Protein AF-A0A838TD31-F1 (afdb_monomer_lite)

pLDDT: mean 77.37, std 19.76, range [36.25, 97.75]

Foldseek 3Di:
DVVVVVVVVVVVVVCCCQQPWKWKDWPQFIKHQDDKDKDKFAPVDHDPPDQQDDPPPDPPPPDDPRDPPDQACDFDWDDDPFAIWRWHDDDRITMIMQRAKIWTDDPDDDDTRIFGGRNSVRCVRCVSDDDPPDPDDIDIDIDTPVVD

Sequence (148 aa):
MGVVMMTMWCGFVIAEELIYRYHISTPEAIYRIREIEFYYNSHDYQDPTVYGIIQAKHKNGLGIHRHKKRQSSQFTWFIHYSGIDIVFGEGETPAGILIRAVERIGKNSFADEYIDGPLVVLLELMNQSTSVFDSAPFQLRLVDAKRT

Structure (mmCIF, N/CA/C/O backbone):
data_AF-A0A838TD31-F1
#
_entry.id   AF-A0A838TD31-F1
#
loop_
_atom_site.group_PDB
_atom_site.id
_atom_site.type_symbol
_atom_site.label_atom_id
_atom_site.label_alt_id
_atom_site.label_comp_id
_atom_site.label_asym_id
_atom_site.label_entity_id
_atom_site.label_seq_id
_atom_site.pdbx_PDB_ins_code
_atom_site.Cartn_x
_atom_site.Cartn_y
_atom_site.Cartn_z
_atom_site.occupancy
_atom_site.B_iso_or_equiv
_atom_site.auth_seq_id
_atom_site.auth_comp_id
_atom_site.auth_asym_id
_atom_site.auth_atom_id
_atom_site.pdbx_PDB_model_num
ATOM 1 N N . MET A 1 1 ? 6.494 -8.243 -29.859 1.00 42.81 1 MET A N 1
ATOM 2 C CA . MET A 1 1 ? 5.153 -8.726 -29.450 1.00 42.81 1 MET A CA 1
ATOM 3 C C . MET A 1 1 ? 5.177 -9.717 -28.281 1.00 42.81 1 MET A C 1
ATOM 5 O O . MET A 1 1 ? 4.229 -9.693 -27.515 1.00 42.81 1 MET A O 1
ATOM 9 N N . GLY A 1 2 ? 6.229 -10.528 -28.073 1.00 36.50 2 GLY A N 1
ATOM 10 C CA . GLY A 1 2 ? 6.272 -11.503 -26.962 1.00 36.50 2 GLY A CA 1
ATOM 11 C C . GLY A 1 2 ? 6.423 -10.925 -25.543 1.00 36.50 2 GLY A C 1
ATOM 12 O O . GLY A 1 2 ? 5.775 -11.414 -24.627 1.00 36.50 2 GLY A O 1
ATOM 13 N N . VAL A 1 3 ? 7.214 -9.859 -25.352 1.00 40.28 3 VAL A N 1
ATOM 14 C CA . VAL A 1 3 ? 7.486 -9.292 -24.010 1.00 40.28 3 VAL A CA 1
ATOM 15 C C . VAL A 1 3 ? 6.253 -8.609 -23.406 1.00 40.28 3 VAL A C 1
ATOM 17 O O . VAL A 1 3 ? 5.916 -8.886 -22.264 1.00 40.28 3 VAL A O 1
ATOM 20 N N . VAL A 1 4 ? 5.524 -7.808 -24.196 1.00 44.53 4 VAL A N 1
ATOM 21 C CA . VAL A 1 4 ? 4.296 -7.102 -23.763 1.00 44.53 4 VAL A CA 1
ATOM 22 C C . VAL A 1 4 ? 3.188 -8.076 -23.347 1.00 44.53 4 VAL A C 1
ATOM 24 O O . VAL A 1 4 ? 2.453 -7.827 -22.398 1.00 44.53 4 VAL A O 1
ATOM 27 N N . MET A 1 5 ? 3.079 -9.213 -24.039 1.00 36.78 5 MET A N 1
ATOM 28 C CA . MET A 1 5 ? 2.059 -10.221 -23.747 1.00 36.78 5 MET A CA 1
ATOM 29 C C . MET A 1 5 ? 2.374 -10.993 -22.454 1.00 36.78 5 MET A C 1
ATOM 31 O O . MET A 1 5 ? 1.459 -11.340 -21.710 1.00 36.78 5 MET A O 1
ATOM 35 N N . MET A 1 6 ? 3.662 -11.212 -22.159 1.00 43.28 6 MET A N 1
ATOM 36 C CA . MET A 1 6 ? 4.123 -11.881 -20.938 1.00 43.28 6 MET A CA 1
ATOM 37 C C . MET A 1 6 ? 4.052 -10.958 -19.710 1.00 43.28 6 MET A C 1
ATOM 39 O O . MET A 1 6 ? 3.629 -11.404 -18.646 1.00 43.28 6 MET A O 1
ATOM 43 N N . THR A 1 7 ? 4.368 -9.663 -19.850 1.00 56.97 7 THR A N 1
ATOM 44 C CA . THR A 1 7 ? 4.173 -8.673 -18.773 1.00 56.97 7 THR A CA 1
ATOM 45 C C . THR A 1 7 ? 2.696 -8.415 -18.474 1.00 56.97 7 THR A C 1
ATOM 47 O O . THR A 1 7 ? 2.343 -8.323 -17.301 1.00 56.97 7 THR A O 1
ATOM 50 N N . MET A 1 8 ? 1.815 -8.389 -19.485 1.00 58.03 8 MET A N 1
ATOM 51 C CA . MET A 1 8 ? 0.358 -8.331 -19.269 1.00 58.03 8 MET A CA 1
ATOM 52 C C . MET A 1 8 ? -0.163 -9.533 -18.473 1.00 58.03 8 MET A C 1
ATOM 54 O O . MET A 1 8 ? -0.976 -9.361 -17.568 1.00 58.03 8 MET A O 1
ATOM 58 N N . TRP A 1 9 ? 0.312 -10.742 -18.786 1.00 61.22 9 TRP A N 1
ATOM 59 C CA . TRP A 1 9 ? -0.094 -11.956 -18.074 1.00 61.22 9 TRP A CA 1
ATOM 60 C C . TRP A 1 9 ? 0.381 -11.963 -16.618 1.00 61.22 9 TRP A C 1
ATOM 62 O O . TRP A 1 9 ? -0.409 -12.244 -15.720 1.00 61.22 9 TRP A O 1
ATOM 72 N N . CYS A 1 10 ? 1.640 -11.599 -16.361 1.00 73.00 10 CYS A N 1
ATOM 73 C CA . CYS A 1 10 ? 2.153 -11.505 -14.993 1.00 73.00 10 CYS A CA 1
ATOM 74 C C . CYS A 1 10 ? 1.448 -10.408 -14.182 1.00 73.00 10 CYS A C 1
ATOM 76 O O . CYS A 1 10 ? 1.111 -10.639 -13.024 1.00 73.00 10 CYS A O 1
ATOM 78 N N . GLY A 1 11 ? 1.183 -9.241 -14.783 1.00 78.38 11 GLY A N 1
ATOM 79 C CA . GLY A 1 11 ? 0.445 -8.158 -14.128 1.00 78.38 11 GLY A CA 1
ATOM 80 C C . GLY A 1 11 ? -0.972 -8.577 -13.735 1.00 78.38 11 GLY A C 1
ATOM 81 O O . GLY A 1 11 ? -1.394 -8.326 -12.610 1.00 78.38 11 GLY A O 1
ATOM 82 N N . PHE A 1 12 ? -1.672 -9.296 -14.618 1.00 84.25 12 PHE A N 1
ATOM 83 C CA . PHE A 1 12 ? -2.997 -9.842 -14.322 1.00 84.25 12 PHE A CA 1
ATOM 84 C C . PHE A 1 12 ? -2.972 -10.830 -13.149 1.00 84.25 12 PHE A C 1
ATOM 86 O O . PHE A 1 12 ? -3.782 -10.705 -12.236 1.00 84.25 12 PHE A O 1
ATOM 93 N N . VAL A 1 13 ? -2.014 -11.765 -13.130 1.00 89.12 13 VAL A N 1
ATOM 94 C CA . VAL A 1 13 ? -1.877 -12.744 -12.035 1.00 89.12 13 VAL A CA 1
ATOM 95 C C . VAL A 1 1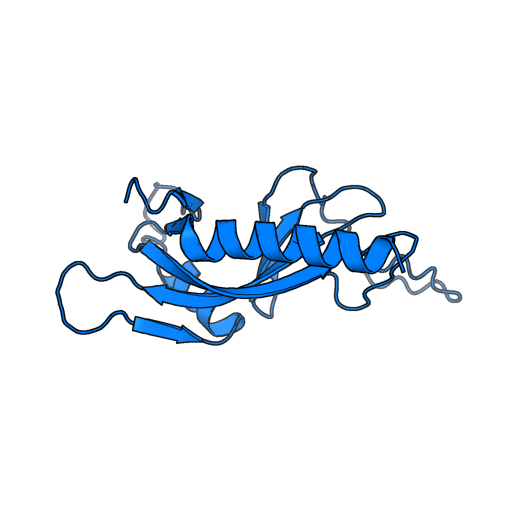3 ? -1.581 -12.052 -10.703 1.00 89.12 13 VAL A C 1
ATOM 97 O O . VAL A 1 13 ? -2.195 -12.379 -9.692 1.00 89.12 13 VAL A O 1
ATOM 100 N N . ILE A 1 14 ? -0.676 -11.068 -10.687 1.00 89.56 14 ILE A N 1
ATOM 101 C CA . ILE A 1 14 ? -0.364 -10.314 -9.464 1.00 89.56 14 ILE A CA 1
ATOM 102 C C . ILE A 1 14 ? -1.587 -9.520 -8.991 1.00 89.56 14 ILE A C 1
ATOM 104 O O . ILE A 1 14 ? -1.870 -9.490 -7.794 1.00 89.56 14 ILE A O 1
ATOM 108 N N . ALA A 1 15 ? -2.323 -8.897 -9.914 1.00 91.12 15 ALA A N 1
ATOM 109 C CA . ALA A 1 15 ? -3.533 -8.155 -9.585 1.00 91.12 15 ALA A CA 1
ATOM 110 C C . ALA A 1 15 ? -4.610 -9.065 -8.990 1.00 91.12 15 ALA A C 1
ATOM 112 O O . ALA A 1 15 ? -5.193 -8.724 -7.966 1.00 91.12 15 ALA A O 1
ATOM 113 N N . GLU A 1 16 ? -4.841 -10.232 -9.596 1.00 91.06 16 GLU A N 1
ATOM 114 C CA . GLU A 1 16 ? -5.803 -11.217 -9.104 1.00 91.06 16 GLU A CA 1
ATOM 115 C C . GLU A 1 16 ? -5.429 -11.701 -7.696 1.00 91.06 16 GLU A C 1
ATOM 117 O O . GLU A 1 16 ? -6.273 -11.720 -6.798 1.00 91.06 16 GLU A O 1
ATOM 122 N N . GLU A 1 17 ? -4.154 -12.026 -7.470 1.00 92.31 17 GLU A N 1
ATOM 123 C CA . GLU A 1 17 ? -3.665 -12.433 -6.153 1.00 92.31 17 GLU A CA 1
ATOM 124 C C . GLU A 1 17 ? -3.862 -11.321 -5.110 1.00 92.31 17 GLU A C 1
ATOM 126 O O . GLU A 1 17 ? -4.464 -11.564 -4.064 1.00 92.31 17 GLU A O 1
ATOM 131 N N . LEU A 1 18 ? -3.427 -10.087 -5.383 1.00 93.88 18 LEU A N 1
ATOM 132 C CA . LEU A 1 18 ? -3.535 -8.988 -4.416 1.00 93.88 18 LEU A CA 1
ATOM 133 C C . LEU A 1 18 ? -4.984 -8.580 -4.128 1.00 93.88 18 LEU A C 1
ATOM 135 O O . LEU A 1 18 ? -5.335 -8.403 -2.966 1.00 93.88 18 LEU A O 1
ATOM 139 N N . ILE A 1 19 ? -5.820 -8.439 -5.159 1.00 93.62 19 ILE A N 1
ATOM 140 C CA . ILE A 1 19 ? -7.195 -7.936 -5.020 1.00 93.62 19 ILE A CA 1
ATOM 141 C C . ILE A 1 19 ? -8.107 -8.975 -4.360 1.00 93.62 19 ILE A C 1
ATOM 143 O O . ILE A 1 19 ? -8.970 -8.612 -3.559 1.00 93.62 19 ILE A O 1
ATOM 147 N N . TYR A 1 20 ? -7.941 -10.264 -4.678 1.00 91.88 20 TYR A N 1
ATOM 148 C CA . TYR A 1 20 ? -8.879 -11.295 -4.220 1.00 91.88 20 TYR A CA 1
ATOM 149 C C . TYR A 1 20 ? -8.378 -12.144 -3.058 1.00 91.88 20 TYR A C 1
ATOM 151 O O . TYR A 1 20 ? -9.200 -12.765 -2.380 1.00 91.88 20 TYR A O 1
ATOM 159 N N . ARG A 1 21 ? -7.063 -12.228 -2.828 1.00 93.62 21 ARG A N 1
ATOM 160 C CA . ARG A 1 21 ? -6.508 -13.134 -1.809 1.00 93.62 21 ARG A CA 1
ATOM 161 C C . ARG A 1 21 ? -5.824 -12.443 -0.654 1.00 93.62 21 ARG A C 1
ATOM 163 O O . ARG A 1 21 ? -5.613 -13.101 0.361 1.00 93.62 21 ARG A O 1
ATOM 170 N N . TYR A 1 22 ? -5.511 -11.159 -0.768 1.00 95.81 22 TYR A N 1
ATOM 171 C CA . TYR A 1 22 ? -4.859 -10.429 0.305 1.00 95.81 22 TYR A CA 1
ATOM 172 C C . TYR A 1 22 ? -5.702 -9.261 0.808 1.00 95.81 22 TYR A C 1
ATOM 174 O O . TYR A 1 22 ? -6.387 -8.565 0.063 1.00 95.81 22 TYR A O 1
ATOM 182 N N . HIS A 1 23 ? -5.609 -9.036 2.112 1.00 95.88 23 HIS A N 1
ATOM 183 C CA . HIS A 1 23 ? -6.058 -7.825 2.774 1.00 95.88 23 HIS A CA 1
ATOM 184 C C . HIS A 1 23 ? -4.852 -7.074 3.336 1.00 95.88 23 HIS A C 1
ATOM 186 O O . HIS A 1 23 ? -3.842 -7.680 3.698 1.00 95.88 23 HIS A O 1
ATOM 192 N N . ILE A 1 24 ? -4.965 -5.756 3.452 1.00 96.38 24 ILE A N 1
ATOM 193 C CA . ILE A 1 24 ? -4.030 -4.937 4.217 1.00 96.38 24 ILE A CA 1
ATOM 194 C C . ILE A 1 24 ? -4.520 -4.915 5.664 1.00 96.38 24 ILE A C 1
ATOM 196 O O . ILE A 1 24 ? -5.650 -4.526 5.938 1.00 96.38 24 ILE A O 1
ATOM 200 N N . SER A 1 25 ? -3.676 -5.336 6.598 1.00 94.88 25 SER A N 1
ATOM 201 C CA . SER A 1 25 ? -3.933 -5.271 8.034 1.00 94.88 25 SER A CA 1
ATOM 202 C C . SER A 1 25 ? -3.087 -4.173 8.663 1.00 94.88 25 SER A C 1
ATOM 204 O O . SER A 1 25 ? -1.866 -4.127 8.478 1.00 94.88 25 SER A O 1
ATOM 206 N N . THR A 1 26 ? -3.764 -3.324 9.427 1.00 93.19 26 THR A N 1
ATOM 207 C CA . THR A 1 26 ? -3.194 -2.390 10.400 1.00 93.19 26 THR A CA 1
ATOM 208 C C . THR A 1 26 ? -3.492 -2.914 11.816 1.00 93.19 26 THR A C 1
ATOM 210 O O . THR A 1 26 ? -4.167 -3.942 11.953 1.00 93.19 26 THR A O 1
ATOM 213 N N . PRO A 1 27 ? -3.003 -2.259 12.886 1.00 89.50 27 PRO A N 1
ATOM 214 C CA . PRO A 1 27 ? -3.374 -2.630 14.253 1.00 89.50 27 PRO A CA 1
ATOM 215 C C . PRO A 1 27 ? -4.886 -2.566 14.525 1.00 89.50 27 PRO A C 1
ATOM 217 O O . PRO A 1 27 ? -5.413 -3.436 15.213 1.00 89.50 27 PRO A O 1
ATOM 220 N N . GLU A 1 28 ? -5.582 -1.583 13.946 1.00 88.75 28 GLU A N 1
ATOM 221 C CA . GLU A 1 28 ? -6.988 -1.279 14.266 1.00 88.75 28 GLU A CA 1
ATOM 222 C C . GLU A 1 28 ? -7.995 -1.751 13.204 1.00 88.75 28 GLU A C 1
ATOM 224 O O . GLU A 1 28 ? -9.207 -1.756 13.442 1.00 88.75 28 GLU A O 1
ATOM 229 N N . ALA A 1 29 ? -7.535 -2.126 12.007 1.00 91.44 29 ALA A N 1
ATOM 230 C CA . ALA A 1 29 ? -8.425 -2.412 10.889 1.00 91.44 29 ALA A CA 1
ATOM 231 C C . ALA A 1 29 ? -7.845 -3.398 9.865 1.00 91.44 29 ALA A C 1
ATOM 233 O O . ALA A 1 29 ? -6.641 -3.653 9.780 1.00 91.44 29 ALA A O 1
ATOM 234 N N . ILE A 1 30 ? -8.753 -3.955 9.064 1.00 93.75 30 ILE A N 1
ATOM 235 C CA . ILE A 1 30 ? -8.451 -4.798 7.910 1.00 93.75 30 ILE A CA 1
ATOM 236 C C . ILE A 1 30 ? -9.116 -4.163 6.694 1.00 93.75 30 ILE A C 1
ATOM 238 O O . ILE A 1 30 ? -10.269 -3.734 6.763 1.00 93.75 30 ILE A O 1
ATOM 242 N N . TYR A 1 31 ? -8.387 -4.121 5.586 1.00 95.44 31 TYR A N 1
ATOM 243 C CA . TYR A 1 31 ? -8.814 -3.488 4.352 1.00 95.44 31 TYR A CA 1
ATOM 244 C C . TYR A 1 31 ? -8.680 -4.443 3.174 1.00 95.44 31 TYR A C 1
ATOM 246 O O . TYR A 1 31 ? -7.641 -5.078 2.985 1.00 95.44 31 TYR A O 1
ATOM 254 N N . ARG A 1 32 ? -9.707 -4.499 2.334 1.00 95.81 32 ARG A N 1
ATOM 255 C CA . ARG A 1 32 ? -9.652 -5.157 1.033 1.00 95.81 32 ARG A CA 1
ATOM 256 C C . ARG A 1 32 ? -9.051 -4.209 0.003 1.00 95.81 32 ARG A C 1
ATOM 258 O O . ARG A 1 32 ? -9.436 -3.045 -0.060 1.00 95.81 32 ARG A O 1
ATOM 265 N N . ILE A 1 33 ? -8.128 -4.700 -0.817 1.00 97.31 33 ILE A N 1
ATOM 266 C CA . ILE A 1 33 ? -7.568 -3.922 -1.928 1.00 97.31 33 ILE A CA 1
ATOM 267 C C . ILE A 1 33 ? -8.604 -3.876 -3.053 1.00 97.31 33 ILE A C 1
ATOM 269 O O . ILE A 1 33 ? -9.161 -4.909 -3.427 1.00 97.31 33 ILE A O 1
ATOM 273 N N . ARG A 1 34 ? -8.883 -2.683 -3.584 1.00 96.19 34 ARG A N 1
ATOM 274 C CA . ARG A 1 34 ? -9.901 -2.479 -4.627 1.00 96.19 34 ARG A CA 1
ATOM 275 C C . ARG A 1 34 ? -9.331 -1.958 -5.938 1.00 96.19 34 ARG A C 1
ATOM 277 O O . ARG A 1 34 ? -9.838 -2.332 -6.989 1.00 96.19 34 ARG A O 1
ATOM 284 N N . GLU A 1 35 ? -8.270 -1.163 -5.882 1.00 97.12 35 GLU A N 1
ATOM 285 C CA . GLU A 1 35 ? -7.603 -0.640 -7.073 1.00 97.12 35 GLU A CA 1
ATOM 286 C C . GLU A 1 35 ? -6.093 -0.545 -6.848 1.00 97.12 35 GLU A C 1
ATOM 288 O O . GLU A 1 35 ? -5.638 -0.125 -5.779 1.00 97.12 35 GLU A O 1
ATOM 293 N N . ILE A 1 36 ? -5.326 -0.926 -7.870 1.00 96.69 36 ILE A N 1
ATOM 294 C CA . ILE A 1 36 ? -3.866 -0.849 -7.897 1.00 96.69 36 ILE A CA 1
ATOM 295 C C . ILE A 1 36 ? -3.372 -0.323 -9.244 1.00 96.69 36 ILE A C 1
ATOM 297 O O . ILE A 1 36 ? -4.044 -0.477 -10.263 1.00 96.69 36 ILE A O 1
ATOM 301 N N . GLU A 1 37 ? -2.171 0.244 -9.258 1.00 93.75 37 GLU A N 1
ATOM 302 C CA . GLU A 1 37 ? -1.477 0.673 -10.474 1.00 93.75 37 GLU A CA 1
ATOM 303 C C . GLU A 1 37 ? -0.056 0.113 -10.492 1.00 93.75 37 GLU A C 1
ATOM 305 O O . GLU A 1 37 ? 0.653 0.153 -9.489 1.00 93.75 37 GLU A O 1
ATOM 310 N N . PHE A 1 38 ? 0.340 -0.459 -11.630 1.00 90.19 38 PHE A N 1
ATOM 311 C CA . PHE A 1 38 ? 1.641 -1.097 -11.800 1.00 90.19 38 PHE A CA 1
ATOM 312 C C . PHE A 1 38 ? 2.640 -0.137 -12.428 1.00 90.19 38 PHE A C 1
ATOM 314 O O . PHE A 1 38 ? 2.372 0.450 -13.474 1.00 90.19 38 PHE A O 1
ATOM 321 N N . TYR A 1 39 ? 3.831 -0.106 -11.849 1.00 85.44 39 TYR A N 1
ATOM 322 C CA . TYR A 1 39 ? 5.008 0.541 -12.403 1.00 85.44 39 TYR A CA 1
ATOM 323 C C . TYR A 1 39 ? 6.076 -0.516 -12.643 1.00 85.44 39 TYR A C 1
ATOM 325 O O . TYR A 1 39 ? 6.369 -1.325 -11.759 1.00 85.44 39 TYR A O 1
ATOM 333 N N . TYR A 1 40 ? 6.678 -0.522 -13.827 1.00 83.62 40 TYR A N 1
ATOM 334 C CA . TYR A 1 40 ? 7.706 -1.502 -14.165 1.00 83.62 40 TYR A CA 1
ATOM 335 C C . TYR A 1 40 ? 8.749 -0.896 -15.086 1.00 83.62 40 TYR A C 1
ATOM 337 O O . TYR A 1 40 ? 8.408 -0.353 -16.131 1.00 83.62 40 TYR A O 1
ATOM 345 N N . ASN A 1 41 ? 10.023 -1.042 -14.731 1.00 77.38 41 ASN A N 1
ATOM 346 C CA . ASN A 1 41 ? 11.128 -0.680 -15.605 1.00 77.38 41 ASN A CA 1
ATOM 347 C C . ASN A 1 41 ? 11.914 -1.934 -15.995 1.00 77.38 41 ASN A C 1
ATOM 349 O O . ASN A 1 41 ? 12.076 -2.860 -15.203 1.00 77.38 41 ASN A O 1
ATOM 353 N N . SER A 1 42 ? 12.451 -1.944 -17.207 1.00 76.75 42 SER A N 1
ATOM 354 C CA . SER A 1 42 ? 13.385 -2.961 -17.690 1.00 76.75 42 SER A CA 1
ATOM 355 C C . SER A 1 42 ? 14.293 -2.373 -18.761 1.00 76.75 42 SER A C 1
ATOM 357 O O . SER A 1 42 ? 14.033 -1.287 -19.276 1.00 76.75 42 SER A O 1
ATOM 359 N N . HIS A 1 43 ? 15.332 -3.104 -19.161 1.00 73.69 43 HIS A N 1
ATOM 360 C CA . HIS A 1 43 ? 16.170 -2.693 -20.291 1.00 73.69 43 HIS A CA 1
ATOM 361 C C . HIS A 1 43 ? 15.338 -2.392 -21.558 1.00 73.69 43 HIS A C 1
ATOM 363 O O . HIS A 1 43 ? 15.616 -1.429 -22.271 1.00 73.69 43 HIS A O 1
ATOM 369 N N . ASP A 1 44 ? 14.268 -3.157 -21.789 1.00 78.62 44 ASP A N 1
ATOM 370 C CA . ASP A 1 44 ? 13.448 -3.075 -23.003 1.00 78.62 44 ASP A CA 1
ATOM 371 C C . ASP A 1 44 ? 12.216 -2.165 -22.864 1.00 78.62 44 ASP A C 1
ATOM 373 O O . ASP A 1 44 ? 11.532 -1.887 -23.851 1.00 78.62 44 ASP A O 1
ATOM 377 N N . TYR A 1 45 ? 11.919 -1.689 -21.653 1.00 76.62 45 TYR A N 1
ATOM 378 C CA . TYR A 1 45 ? 10.785 -0.814 -21.371 1.00 76.62 45 TYR A CA 1
ATOM 379 C C . TYR A 1 45 ? 11.145 0.183 -20.277 1.00 76.62 45 TYR A C 1
ATOM 381 O O . TYR A 1 45 ? 11.358 -0.205 -19.129 1.00 76.62 45 TYR A O 1
ATOM 389 N N . GLN A 1 46 ? 11.212 1.460 -20.657 1.00 75.38 46 GLN A N 1
ATOM 390 C CA . GLN A 1 46 ? 11.542 2.545 -19.745 1.00 75.38 46 GLN A CA 1
ATOM 391 C C . GLN A 1 46 ? 10.276 3.273 -19.286 1.00 75.38 46 GLN A C 1
ATOM 393 O O . GLN A 1 46 ? 9.711 4.057 -20.048 1.00 75.38 46 GLN A O 1
ATOM 398 N N . ASP A 1 47 ? 9.845 3.030 -18.053 1.00 72.06 47 ASP A N 1
ATOM 399 C CA . ASP A 1 47 ? 8.716 3.713 -17.433 1.00 72.06 47 ASP A CA 1
ATOM 400 C C . ASP A 1 47 ? 9.204 4.938 -16.639 1.00 72.06 47 ASP A C 1
ATOM 402 O O . ASP A 1 47 ? 9.861 4.791 -15.602 1.00 72.06 47 ASP A O 1
ATOM 406 N N . PRO A 1 48 ? 8.891 6.167 -17.090 1.00 68.75 48 PRO A N 1
ATOM 407 C CA . PRO A 1 48 ? 9.345 7.385 -16.426 1.00 68.75 48 PRO A CA 1
ATOM 408 C C . PRO A 1 48 ? 8.702 7.606 -15.048 1.00 68.75 48 PRO A C 1
ATOM 410 O O . PRO A 1 48 ? 9.144 8.498 -14.317 1.00 68.75 48 PRO A O 1
ATOM 413 N N . THR A 1 49 ? 7.664 6.838 -14.703 1.00 68.88 49 THR A N 1
ATOM 414 C CA . THR A 1 49 ? 6.893 6.982 -13.463 1.00 68.88 49 THR A CA 1
ATOM 415 C C . THR A 1 49 ? 7.399 6.097 -12.321 1.00 68.88 49 THR A C 1
ATOM 417 O O . THR A 1 49 ? 7.091 6.375 -11.163 1.00 68.88 49 THR A O 1
ATOM 420 N N . VAL A 1 50 ? 8.261 5.107 -12.597 1.00 68.38 50 VAL A N 1
ATOM 421 C CA . VAL A 1 50 ? 8.827 4.221 -11.566 1.00 68.38 50 VAL A CA 1
ATOM 422 C C . VAL A 1 50 ? 9.683 5.010 -10.568 1.00 68.38 50 VAL A C 1
ATOM 424 O O . VAL A 1 50 ? 10.759 5.537 -10.886 1.00 68.38 50 VAL A O 1
ATOM 427 N N . TYR A 1 51 ? 9.249 5.025 -9.306 1.00 61.19 51 TYR A N 1
ATOM 428 C CA . TYR A 1 51 ? 10.049 5.520 -8.189 1.00 61.19 51 TYR A CA 1
ATOM 429 C C . TYR A 1 51 ? 11.293 4.643 -7.998 1.00 61.19 51 TYR A C 1
ATOM 431 O O . TYR A 1 51 ? 11.225 3.520 -7.507 1.00 61.19 51 TYR A O 1
ATOM 439 N N . GLY A 1 52 ? 12.463 5.169 -8.364 1.00 52.12 52 GLY A N 1
ATOM 440 C CA . GLY A 1 52 ? 13.749 4.525 -8.071 1.00 52.12 52 GLY A CA 1
ATOM 441 C C . GLY A 1 52 ? 14.675 4.330 -9.263 1.00 52.12 52 GLY A C 1
ATOM 442 O O . GLY A 1 52 ? 15.868 4.139 -9.040 1.00 52.12 52 GLY A O 1
ATOM 443 N N . ILE A 1 53 ? 14.205 4.486 -10.506 1.00 47.31 53 ILE A N 1
ATOM 444 C CA . ILE A 1 53 ? 15.104 4.549 -11.665 1.00 47.31 53 ILE A CA 1
ATOM 445 C C . ILE A 1 53 ? 14.826 5.792 -12.490 1.00 47.31 53 ILE A C 1
ATOM 447 O O . ILE A 1 53 ? 14.019 5.824 -13.403 1.00 47.31 53 ILE A O 1
ATOM 451 N N . ILE A 1 54 ? 15.618 6.818 -12.201 1.00 42.59 54 ILE A N 1
ATOM 452 C CA . ILE A 1 54 ? 16.213 7.597 -13.274 1.00 42.59 54 ILE A CA 1
ATOM 453 C C . ILE A 1 54 ? 17.724 7.541 -13.038 1.00 42.59 54 ILE A C 1
ATOM 455 O O . ILE A 1 54 ? 18.280 8.334 -12.282 1.00 42.59 54 ILE A O 1
ATOM 459 N N . GLN A 1 55 ? 18.404 6.608 -13.713 1.00 42.09 55 GLN A N 1
ATOM 460 C CA . GLN A 1 55 ? 19.785 6.838 -14.138 1.00 42.09 55 GLN A CA 1
ATOM 461 C C . GLN A 1 55 ? 19.755 7.835 -15.306 1.00 42.09 55 GLN A C 1
ATOM 463 O O . GLN A 1 55 ? 20.179 7.538 -16.420 1.00 42.09 55 GLN A O 1
ATOM 468 N N . ALA A 1 56 ? 19.250 9.049 -15.081 1.00 39.84 56 ALA A N 1
ATOM 469 C CA . ALA A 1 56 ? 19.617 10.137 -15.967 1.00 39.84 56 ALA A CA 1
ATOM 470 C C . ALA A 1 56 ? 21.076 10.412 -15.637 1.00 39.84 56 ALA A C 1
ATOM 472 O O . ALA A 1 56 ? 21.395 11.099 -14.666 1.00 39.84 56 ALA A O 1
ATOM 473 N N . LYS A 1 57 ? 21.977 9.869 -16.458 1.00 40.22 57 LYS A N 1
ATOM 474 C CA . LYS A 1 57 ? 23.236 10.554 -16.718 1.00 40.22 57 LYS A CA 1
ATOM 475 C C . LYS A 1 57 ? 22.861 11.981 -17.105 1.00 40.22 57 LYS A C 1
ATOM 477 O O . LYS A 1 57 ? 22.463 12.245 -18.237 1.00 40.22 57 LYS A O 1
ATOM 482 N N . HIS A 1 58 ? 22.945 12.901 -16.151 1.00 40.25 58 HIS A N 1
ATOM 483 C CA . HIS A 1 58 ? 22.954 14.313 -16.470 1.00 40.25 58 HIS A CA 1
ATOM 484 C C . HIS A 1 58 ? 24.141 14.529 -17.407 1.00 40.25 58 HIS A C 1
ATOM 486 O O . HIS A 1 58 ? 25.280 14.274 -17.024 1.00 40.25 58 HIS A O 1
ATOM 492 N N . LYS A 1 59 ? 23.896 15.059 -18.607 1.00 41.78 59 LYS A N 1
ATOM 493 C CA . LYS A 1 59 ? 24.961 15.623 -19.451 1.00 41.78 59 LYS A CA 1
ATOM 494 C C . LYS A 1 59 ? 25.668 16.821 -18.772 1.00 41.78 59 LYS A C 1
ATOM 496 O O . LYS A 1 59 ? 26.648 17.320 -19.307 1.00 41.78 59 LYS A O 1
ATOM 501 N N . ASN A 1 60 ? 25.186 17.276 -17.604 1.00 41.59 60 ASN A N 1
ATOM 502 C CA . ASN A 1 60 ? 25.514 18.583 -17.028 1.00 41.59 60 ASN A CA 1
ATOM 503 C C . ASN A 1 60 ? 25.837 18.549 -15.513 1.00 41.59 60 ASN A C 1
ATOM 505 O O . ASN A 1 60 ? 25.815 19.593 -14.872 1.00 41.59 60 ASN A O 1
ATOM 509 N N . GLY A 1 61 ? 26.081 17.384 -14.899 1.00 40.94 61 GLY A N 1
ATOM 510 C CA . GLY A 1 61 ? 26.616 17.303 -13.524 1.00 40.94 61 GLY A CA 1
ATOM 511 C C . GLY A 1 61 ? 25.711 17.747 -12.358 1.00 40.94 61 GLY A C 1
ATOM 512 O O . GLY A 1 61 ? 26.113 17.596 -11.209 1.00 40.94 61 GLY A O 1
ATOM 513 N N . LEU A 1 62 ? 24.490 18.236 -12.597 1.00 37.22 62 LEU A N 1
ATOM 514 C CA . LEU A 1 62 ? 23.557 18.617 -11.529 1.00 37.22 62 LEU A CA 1
ATOM 515 C C . LEU A 1 62 ? 22.669 17.425 -11.137 1.00 37.22 62 LEU A C 1
ATOM 517 O O . LEU A 1 62 ? 21.534 17.315 -11.584 1.00 37.22 62 LEU A O 1
ATOM 521 N N . GLY A 1 63 ? 23.213 16.479 -10.371 1.00 38.16 63 GLY A N 1
ATOM 522 C CA . GLY A 1 63 ? 22.494 15.265 -9.984 1.00 38.16 63 GLY A CA 1
ATOM 523 C C . GLY A 1 63 ? 21.204 15.572 -9.222 1.00 38.16 63 GLY A C 1
ATOM 524 O O . GLY A 1 63 ? 21.243 16.124 -8.125 1.00 38.16 63 GLY A O 1
ATOM 525 N N . ILE A 1 64 ? 20.052 15.168 -9.764 1.00 37.28 64 ILE A N 1
ATOM 526 C CA . ILE A 1 64 ? 18.852 15.026 -8.936 1.00 37.28 64 ILE A CA 1
ATOM 527 C C . ILE A 1 64 ? 19.164 13.898 -7.948 1.00 37.28 64 ILE A C 1
ATOM 529 O O . ILE A 1 64 ? 19.369 12.756 -8.359 1.00 37.28 64 ILE A O 1
ATOM 533 N N . HIS A 1 65 ? 19.218 14.215 -6.652 1.00 36.25 65 HIS A N 1
ATOM 534 C CA . HIS A 1 65 ? 19.251 13.241 -5.561 1.00 36.25 65 HIS A CA 1
ATOM 535 C C . HIS A 1 65 ? 17.961 12.404 -5.588 1.00 36.25 65 HIS A C 1
ATOM 537 O O . HIS A 1 65 ? 17.047 12.601 -4.794 1.00 36.25 65 HIS A O 1
ATOM 543 N N . ARG A 1 66 ? 17.844 11.471 -6.534 1.00 45.75 66 ARG A N 1
ATOM 544 C CA . ARG A 1 66 ? 16.796 10.457 -6.508 1.00 45.75 66 ARG A CA 1
ATOM 545 C C . ARG A 1 66 ? 17.296 9.341 -5.622 1.00 45.75 66 ARG A C 1
ATOM 547 O O . ARG A 1 66 ? 18.395 8.823 -5.816 1.00 45.75 66 ARG A O 1
ATOM 554 N N . HIS A 1 67 ? 16.519 9.065 -4.580 1.00 42.88 67 HIS A N 1
ATOM 555 C CA . HIS A 1 67 ? 16.861 8.118 -3.539 1.00 42.88 67 HIS A CA 1
ATOM 556 C C . HIS A 1 67 ? 17.320 6.804 -4.168 1.00 42.88 67 HIS A C 1
ATOM 558 O O . HIS A 1 67 ? 16.518 6.050 -4.707 1.00 42.88 67 HIS A O 1
ATOM 564 N N . LYS A 1 68 ? 18.616 6.512 -4.030 1.00 45.47 68 LYS A N 1
ATOM 565 C CA . LYS A 1 68 ? 19.225 5.189 -4.211 1.00 45.47 68 LYS A CA 1
ATOM 566 C C . LYS A 1 68 ? 18.726 4.255 -3.092 1.00 45.47 68 LYS A C 1
ATOM 568 O O . LYS A 1 68 ? 19.510 3.622 -2.390 1.00 45.47 68 LYS A O 1
ATOM 573 N N . LYS A 1 69 ? 17.423 4.288 -2.798 1.00 48.81 69 LYS A N 1
ATOM 574 C CA . LYS A 1 69 ? 16.794 3.483 -1.762 1.00 48.81 69 LYS A CA 1
ATOM 575 C C . LYS A 1 69 ? 16.688 2.089 -2.349 1.00 48.81 69 LYS A C 1
ATOM 577 O O . LYS A 1 69 ? 15.967 1.885 -3.315 1.00 48.81 69 LYS A O 1
ATOM 582 N N . ARG A 1 70 ? 17.503 1.202 -1.772 1.00 51.28 70 ARG A N 1
ATOM 583 C CA . ARG A 1 70 ? 17.506 -0.257 -1.894 1.00 51.28 70 ARG A CA 1
ATOM 584 C C . ARG A 1 70 ? 16.129 -0.781 -2.297 1.00 51.28 70 ARG A C 1
ATOM 586 O O . ARG A 1 70 ? 15.304 -1.045 -1.428 1.00 51.28 70 ARG A O 1
ATOM 593 N N . GLN A 1 71 ? 15.900 -0.934 -3.594 1.00 55.72 71 GLN A N 1
ATOM 594 C CA . GLN A 1 71 ? 14.926 -1.913 -4.021 1.00 55.72 71 GLN A CA 1
ATOM 595 C C . GLN A 1 71 ? 15.557 -3.270 -3.741 1.00 55.72 71 GLN A C 1
ATOM 597 O O . GLN A 1 71 ? 16.707 -3.534 -4.101 1.00 55.72 71 GLN A O 1
ATOM 602 N N . SER A 1 72 ? 14.855 -4.018 -2.909 1.00 57.19 72 SER A N 1
ATOM 603 C CA . SER A 1 72 ? 15.200 -5.364 -2.497 1.00 57.19 72 SER A CA 1
ATOM 604 C C . SER A 1 72 ? 14.458 -6.321 -3.425 1.00 57.19 72 SER A C 1
ATOM 606 O O . SER A 1 72 ? 13.338 -6.019 -3.839 1.00 57.19 72 SER A O 1
ATOM 608 N N . SER A 1 73 ? 14.999 -7.514 -3.677 1.00 61.66 73 SER A N 1
ATOM 609 C CA . SER A 1 73 ? 14.203 -8.633 -4.216 1.00 61.66 73 SER A CA 1
ATOM 610 C C . SER A 1 73 ? 12.966 -8.946 -3.367 1.00 61.66 73 SER A C 1
ATOM 612 O O . SER A 1 73 ? 12.057 -9.630 -3.831 1.00 61.66 73 SER A O 1
ATOM 614 N N . GLN A 1 74 ? 12.917 -8.456 -2.128 1.00 76.38 74 GLN A N 1
ATOM 615 C CA . GLN A 1 74 ? 11.789 -8.619 -1.224 1.00 76.38 74 GLN A CA 1
ATOM 616 C C . GLN A 1 74 ? 10.733 -7.528 -1.425 1.00 76.38 74 GLN A C 1
ATOM 618 O O . GLN A 1 74 ? 11.054 -6.341 -1.482 1.00 76.38 74 GLN A O 1
ATOM 623 N N . PHE A 1 75 ? 9.464 -7.941 -1.437 1.00 85.94 75 PHE A N 1
ATOM 624 C CA . PHE A 1 75 ? 8.312 -7.041 -1.415 1.00 85.94 75 PHE A CA 1
ATOM 625 C C . PHE A 1 75 ? 8.315 -6.207 -0.132 1.00 85.94 75 PHE A C 1
ATOM 627 O O . PHE A 1 75 ? 8.286 -6.750 0.975 1.00 85.94 75 PHE A O 1
ATOM 634 N N . THR A 1 76 ? 8.354 -4.885 -0.276 1.00 88.81 76 THR A N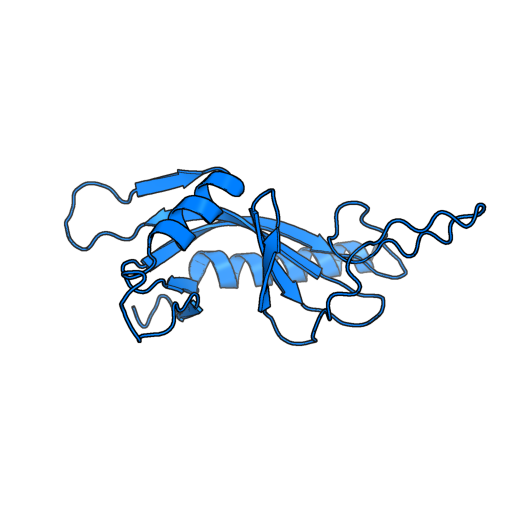 1
ATOM 635 C CA . THR A 1 76 ? 8.393 -3.952 0.857 1.00 88.81 76 THR A CA 1
ATOM 636 C C . THR A 1 76 ? 7.462 -2.773 0.633 1.00 88.81 76 THR A C 1
ATOM 638 O O . THR A 1 76 ? 7.246 -2.353 -0.500 1.00 88.81 76 THR A O 1
ATOM 641 N N . TRP A 1 77 ? 6.922 -2.225 1.721 1.00 91.69 77 TRP A N 1
ATOM 642 C CA . TRP A 1 77 ? 6.156 -0.985 1.662 1.00 91.69 77 TRP A CA 1
ATOM 643 C C . TRP A 1 77 ? 7.077 0.203 1.398 1.00 91.69 77 TRP A C 1
ATOM 645 O O . TRP A 1 77 ? 8.087 0.387 2.084 1.00 91.69 77 TRP A O 1
ATOM 655 N N . PHE A 1 78 ? 6.695 1.046 0.447 1.00 89.38 78 PHE A N 1
ATOM 656 C CA . PHE A 1 78 ? 7.363 2.302 0.150 1.00 89.38 78 PHE A CA 1
ATOM 657 C C . PHE A 1 78 ? 6.358 3.447 0.199 1.00 89.38 78 PHE A C 1
ATOM 659 O O . PHE A 1 78 ? 5.437 3.524 -0.603 1.00 89.38 78 PHE A O 1
ATOM 666 N N . ILE A 1 79 ? 6.545 4.345 1.163 1.00 89.38 79 ILE A N 1
ATOM 667 C CA . ILE A 1 79 ? 5.712 5.536 1.329 1.00 89.38 79 ILE A CA 1
ATOM 668 C C . ILE A 1 79 ? 6.394 6.711 0.630 1.00 89.38 79 ILE A C 1
ATOM 670 O O . ILE A 1 79 ? 7.573 6.997 0.876 1.00 89.38 79 ILE A O 1
ATOM 674 N N . HIS A 1 80 ? 5.642 7.418 -0.206 1.00 85.62 80 HIS A N 1
ATOM 675 C CA . HIS A 1 80 ? 6.059 8.646 -0.874 1.00 85.62 80 HIS A CA 1
ATOM 676 C C . HIS A 1 80 ? 4.956 9.706 -0.771 1.00 85.62 80 HIS A C 1
ATOM 678 O O . HIS A 1 80 ? 3.863 9.455 -0.277 1.00 85.62 80 HIS A O 1
ATOM 684 N N . TYR A 1 81 ? 5.250 10.932 -1.210 1.00 83.44 81 TYR A N 1
ATOM 685 C CA . TYR A 1 81 ? 4.367 12.087 -0.989 1.00 83.44 81 TYR A CA 1
ATOM 686 C C . TYR A 1 81 ? 2.976 11.960 -1.635 1.00 83.44 81 TYR A C 1
ATOM 688 O O . TYR A 1 81 ? 2.086 12.736 -1.304 1.00 83.44 81 TYR A O 1
ATOM 696 N N . SER A 1 82 ? 2.804 11.032 -2.577 1.00 87.69 82 SER A N 1
ATOM 697 C CA . SER A 1 82 ? 1.559 10.822 -3.313 1.00 87.69 82 SER A CA 1
ATOM 698 C C . SER A 1 82 ? 0.847 9.517 -2.967 1.00 87.69 82 SER A C 1
ATOM 700 O O . SER A 1 82 ? -0.257 9.326 -3.461 1.00 87.69 82 SER A O 1
ATOM 702 N N . GLY A 1 83 ? 1.417 8.640 -2.134 1.00 94.44 83 GLY A N 1
ATOM 703 C CA . GLY A 1 83 ? 0.785 7.363 -1.816 1.00 94.44 83 GLY A CA 1
ATOM 704 C C . GLY A 1 83 ? 1.723 6.321 -1.213 1.00 94.44 83 GLY A C 1
ATOM 705 O O . GLY A 1 83 ? 2.775 6.640 -0.645 1.00 94.44 83 GLY A O 1
ATOM 706 N N . ILE A 1 84 ? 1.289 5.067 -1.312 1.00 94.75 84 ILE A N 1
ATOM 707 C CA . ILE A 1 84 ? 2.002 3.900 -0.808 1.00 94.75 84 ILE A CA 1
ATOM 708 C C . ILE A 1 84 ? 2.099 2.815 -1.878 1.00 94.75 84 ILE A C 1
ATOM 710 O O . ILE A 1 84 ? 1.091 2.361 -2.420 1.00 94.75 84 ILE A O 1
ATOM 714 N N . ASP A 1 85 ? 3.325 2.368 -2.118 1.00 92.94 85 ASP A N 1
ATOM 715 C CA . ASP A 1 85 ? 3.642 1.297 -3.050 1.00 92.94 85 ASP A CA 1
ATOM 716 C C . ASP A 1 85 ? 4.048 0.016 -2.316 1.00 92.94 85 ASP 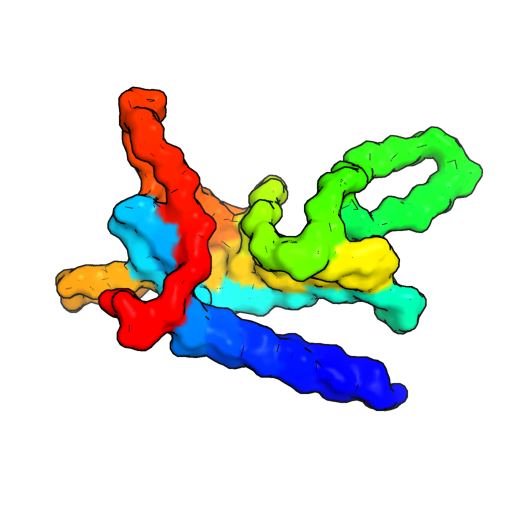A C 1
ATOM 718 O O . ASP A 1 85 ? 4.663 0.050 -1.244 1.00 92.94 85 ASP A O 1
ATOM 722 N N . ILE A 1 86 ? 3.817 -1.125 -2.961 1.00 92.31 86 ILE A N 1
ATOM 723 C CA . ILE A 1 86 ? 4.615 -2.335 -2.756 1.00 92.31 86 ILE A CA 1
ATOM 724 C C . ILE A 1 86 ? 5.744 -2.307 -3.786 1.00 92.31 86 ILE A C 1
ATOM 726 O O . ILE A 1 86 ? 5.491 -2.451 -4.981 1.00 92.31 86 ILE A O 1
ATOM 730 N N . VAL A 1 87 ? 6.988 -2.139 -3.340 1.00 88.38 87 VAL A N 1
ATOM 731 C CA . VAL A 1 87 ? 8.167 -2.130 -4.220 1.00 88.38 87 VAL A CA 1
ATOM 732 C C . VAL A 1 87 ? 8.917 -3.451 -4.155 1.00 88.38 87 VAL A C 1
ATOM 734 O O . VAL A 1 87 ? 9.040 -4.062 -3.089 1.00 88.38 87 VAL A O 1
ATOM 737 N N . PHE A 1 88 ? 9.416 -3.882 -5.310 1.00 85.75 88 PHE A N 1
ATOM 738 C CA . PHE A 1 88 ? 10.198 -5.102 -5.492 1.00 85.75 88 PHE A CA 1
ATOM 739 C C . PHE A 1 88 ? 11.062 -4.994 -6.755 1.00 85.75 88 PHE A C 1
ATOM 741 O O . PHE A 1 88 ? 10.947 -4.046 -7.532 1.00 85.75 88 PHE A O 1
ATOM 748 N N . GLY A 1 89 ? 11.920 -5.988 -6.967 1.00 77.88 89 GLY A N 1
ATOM 749 C CA . GLY A 1 89 ? 12.856 -6.013 -8.086 1.00 77.88 89 GLY A CA 1
ATOM 750 C C . GLY A 1 89 ? 14.248 -5.530 -7.688 1.00 77.88 89 GLY A C 1
ATOM 751 O O . GLY A 1 89 ? 14.459 -4.934 -6.632 1.00 77.88 89 GLY A O 1
ATOM 752 N N . GLU A 1 90 ? 15.229 -5.848 -8.525 1.00 71.62 90 GLU A N 1
ATOM 753 C CA . GLU A 1 90 ? 16.636 -5.537 -8.276 1.00 71.62 90 GLU A CA 1
ATOM 754 C C . GLU A 1 90 ? 17.302 -4.955 -9.525 1.00 71.62 90 GLU A C 1
ATOM 756 O O . GLU A 1 90 ? 16.872 -5.187 -10.659 1.00 71.62 90 GLU A O 1
ATOM 761 N N . GLY A 1 91 ? 18.383 -4.202 -9.308 1.00 73.06 91 GLY A N 1
ATOM 762 C CA . GLY A 1 91 ? 19.240 -3.692 -10.376 1.00 73.06 91 GLY A CA 1
ATOM 763 C C . GLY A 1 91 ? 18.503 -2.779 -11.356 1.00 73.06 91 GLY A C 1
ATOM 764 O O . GLY A 1 91 ? 18.042 -1.704 -10.984 1.00 73.06 91 GLY A O 1
ATOM 765 N N . GLU A 1 92 ? 18.448 -3.196 -12.621 1.00 70.31 92 GLU A N 1
ATOM 766 C CA . GLU A 1 92 ? 17.845 -2.444 -13.731 1.00 70.31 92 GLU A CA 1
ATOM 767 C C . GLU A 1 92 ? 16.379 -2.819 -13.995 1.00 70.31 92 GLU A C 1
ATOM 769 O O . GLU A 1 92 ? 15.774 -2.296 -14.931 1.00 70.31 92 GLU A O 1
ATOM 774 N N . THR A 1 93 ? 15.801 -3.696 -13.167 1.00 77.19 93 THR A N 1
ATOM 775 C CA . THR A 1 93 ? 14.413 -4.175 -13.289 1.00 77.19 93 THR A CA 1
ATOM 776 C C . THR A 1 93 ? 13.553 -3.854 -12.056 1.00 77.19 93 THR A C 1
ATOM 778 O O . THR A 1 93 ? 13.082 -4.765 -11.374 1.00 77.19 93 THR A O 1
ATOM 781 N N . PRO A 1 94 ? 13.390 -2.569 -11.710 1.00 80.88 94 PRO A N 1
ATOM 782 C CA . PRO A 1 94 ? 12.567 -2.105 -10.610 1.00 80.88 94 PRO A CA 1
ATOM 783 C C . PRO A 1 94 ? 11.077 -2.262 -10.917 1.00 80.88 94 PRO A C 1
ATOM 785 O O . PRO A 1 94 ? 10.632 -2.073 -12.054 1.00 80.88 94 PRO A O 1
ATOM 788 N N . ALA A 1 95 ? 10.290 -2.517 -9.882 1.00 84.00 95 ALA A N 1
ATOM 789 C CA . ALA A 1 95 ? 8.843 -2.559 -9.982 1.00 84.00 95 ALA A CA 1
ATOM 790 C C . ALA A 1 95 ? 8.173 -1.969 -8.737 1.00 84.00 95 ALA A C 1
ATOM 792 O O . ALA A 1 95 ? 8.718 -1.992 -7.629 1.00 84.00 95 ALA A O 1
ATOM 793 N N . GLY A 1 96 ? 6.974 -1.440 -8.940 1.00 88.06 96 GLY A N 1
ATOM 794 C CA . GLY A 1 96 ? 6.125 -0.887 -7.897 1.00 88.06 96 GLY A CA 1
ATOM 795 C C . GLY A 1 96 ? 4.661 -1.199 -8.171 1.00 88.06 96 GLY A C 1
ATOM 796 O O . GLY A 1 96 ? 4.253 -1.346 -9.323 1.00 88.06 96 GLY A O 1
ATOM 797 N N . ILE A 1 97 ? 3.881 -1.318 -7.104 1.00 93.06 97 ILE A N 1
ATOM 798 C CA . ILE A 1 97 ? 2.426 -1.455 -7.160 1.00 93.06 97 ILE A CA 1
ATOM 799 C C . ILE A 1 97 ? 1.843 -0.419 -6.214 1.00 93.06 97 ILE A C 1
ATOM 801 O O . ILE A 1 97 ? 1.897 -0.614 -4.998 1.00 93.06 97 ILE A O 1
ATOM 805 N N . LEU A 1 98 ? 1.293 0.655 -6.765 1.00 95.06 98 LEU A N 1
ATOM 806 C CA . LEU A 1 98 ? 0.599 1.682 -6.000 1.00 95.06 98 LEU A CA 1
ATOM 807 C C . LEU A 1 98 ? -0.753 1.159 -5.551 1.00 95.06 98 LEU A C 1
ATOM 809 O O . LEU A 1 98 ? -1.523 0.652 -6.368 1.00 95.06 98 LEU A O 1
ATOM 813 N N . ILE A 1 99 ? -1.071 1.332 -4.272 1.00 97.75 99 ILE A N 1
ATOM 814 C CA . ILE A 1 99 ? -2.416 1.070 -3.760 1.00 97.75 99 ILE A CA 1
ATOM 815 C C . ILE A 1 99 ? -3.261 2.327 -3.971 1.00 97.75 99 ILE A C 1
ATOM 817 O O . ILE A 1 99 ? -2.983 3.375 -3.387 1.00 97.75 99 ILE A O 1
ATOM 821 N N . ARG A 1 100 ? -4.282 2.231 -4.827 1.00 97.75 100 ARG A N 1
ATOM 822 C CA . ARG A 1 100 ? -5.099 3.381 -5.245 1.00 97.75 100 ARG A CA 1
ATOM 823 C C . ARG A 1 100 ? -6.417 3.490 -4.500 1.00 97.75 100 ARG A C 1
ATOM 825 O O . ARG A 1 100 ? -6.815 4.600 -4.162 1.00 97.75 100 ARG A O 1
ATOM 832 N N . ALA A 1 101 ? -7.041 2.351 -4.215 1.00 97.75 101 ALA A N 1
ATOM 833 C CA . ALA A 1 101 ? -8.271 2.288 -3.445 1.00 97.75 101 ALA A CA 1
ATOM 834 C C . ALA A 1 101 ? -8.297 1.050 -2.548 1.00 97.75 101 ALA A C 1
ATOM 836 O O . ALA A 1 101 ? -7.856 -0.042 -2.936 1.00 97.75 101 ALA A O 1
ATOM 837 N N . VAL A 1 102 ? -8.854 1.225 -1.356 1.00 97.44 102 VAL A N 1
ATOM 838 C CA . VAL A 1 102 ? -9.094 0.157 -0.387 1.00 97.44 102 VAL A CA 1
ATOM 839 C C . VAL A 1 102 ? -10.507 0.257 0.162 1.00 97.44 102 VAL A C 1
ATOM 841 O O . VAL A 1 102 ? -11.175 1.276 0.044 1.00 97.44 102 VAL A O 1
ATOM 844 N N . GLU A 1 103 ? -10.970 -0.809 0.784 1.00 95.19 103 GLU A N 1
ATOM 845 C CA . GLU A 1 103 ? -12.269 -0.848 1.433 1.00 95.19 103 GLU A CA 1
ATOM 846 C C . GLU A 1 103 ? -12.102 -1.429 2.833 1.00 95.19 103 GLU A C 1
ATOM 848 O O . GLU A 1 103 ? -11.575 -2.533 2.991 1.00 95.19 103 GLU A O 1
ATOM 853 N N . ARG A 1 104 ? -12.520 -0.683 3.855 1.00 92.88 104 ARG A N 1
ATOM 854 C CA . ARG A 1 104 ? -12.439 -1.123 5.247 1.00 92.88 104 ARG A CA 1
ATOM 855 C C . ARG A 1 104 ? -13.479 -2.208 5.509 1.00 92.88 104 ARG A C 1
ATOM 857 O O . ARG A 1 104 ? -14.667 -1.998 5.286 1.00 92.88 104 ARG A O 1
ATOM 864 N N . ILE A 1 105 ? -13.030 -3.342 6.042 1.00 90.00 105 ILE A N 1
ATOM 865 C CA . ILE A 1 105 ? -13.893 -4.473 6.388 1.00 90.00 105 ILE A CA 1
ATOM 866 C C . ILE A 1 105 ? -14.458 -4.247 7.794 1.00 90.00 105 ILE A C 1
ATOM 868 O O . ILE A 1 105 ? -13.720 -4.246 8.783 1.00 90.00 105 ILE A O 1
ATOM 872 N N . GLY A 1 106 ? -15.772 -4.043 7.897 1.00 78.06 106 GLY A N 1
ATOM 873 C CA . GLY A 1 106 ? -16.458 -3.838 9.174 1.00 78.06 106 GLY A CA 1
ATOM 874 C C . GLY A 1 106 ? -16.890 -5.150 9.843 1.00 78.06 106 GLY A C 1
ATOM 875 O O . GLY A 1 106 ? -17.319 -6.088 9.179 1.00 78.06 106 GLY A O 1
ATOM 876 N N . LYS A 1 107 ? -16.861 -5.214 11.186 1.00 56.25 107 LYS A N 1
ATOM 877 C CA . LYS A 1 107 ? -17.498 -6.316 11.946 1.00 56.25 107 LYS A CA 1
ATOM 878 C C . LYS A 1 107 ? -19.023 -6.177 12.064 1.00 56.25 107 LYS A C 1
ATOM 880 O O . LYS A 1 107 ? -19.685 -7.175 12.319 1.00 56.25 107 LYS A O 1
ATOM 885 N N . ASN A 1 108 ? -19.573 -4.970 11.887 1.00 52.25 108 ASN A N 1
ATOM 886 C CA . ASN A 1 108 ? -20.988 -4.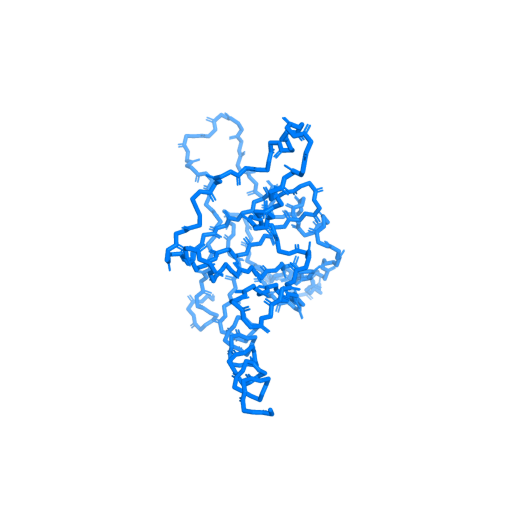664 12.125 1.00 52.25 108 ASN A CA 1
ATOM 887 C C . ASN A 1 108 ? -21.598 -3.850 10.966 1.00 52.25 108 ASN A C 1
ATOM 889 O O . ASN A 1 108 ? -21.586 -2.625 10.979 1.00 52.25 108 ASN A O 1
ATOM 893 N N . SER A 1 109 ? -22.124 -4.575 9.979 1.00 48.66 109 SER A N 1
ATOM 894 C CA . SER A 1 109 ? -23.359 -4.382 9.188 1.00 48.66 109 SER A CA 1
ATOM 895 C C . SER A 1 109 ? -23.839 -3.018 8.661 1.00 48.66 109 SER A C 1
ATOM 897 O O . SER A 1 109 ? -24.929 -2.988 8.091 1.00 48.66 109 SER A O 1
ATOM 899 N N . PHE A 1 110 ? -23.105 -1.913 8.760 1.00 46.62 110 PHE A N 1
ATOM 900 C CA . PHE A 1 110 ? -23.514 -0.656 8.120 1.00 46.62 110 PHE A CA 1
ATOM 901 C C . PHE A 1 110 ? -22.410 -0.138 7.201 1.00 46.62 110 PHE A C 1
ATOM 903 O O . PHE A 1 110 ? -21.678 0.773 7.554 1.00 46.62 110 PHE A O 1
ATOM 910 N N . ALA A 1 111 ? -22.369 -0.766 6.020 1.00 57.53 111 ALA A N 1
ATOM 911 C CA . ALA A 1 111 ? -21.533 -0.493 4.852 1.00 57.53 111 ALA A CA 1
ATOM 912 C C . ALA A 1 111 ? -20.015 -0.626 5.066 1.00 57.53 111 ALA A C 1
ATOM 914 O O . ALA A 1 111 ? -19.416 0.035 5.908 1.00 57.53 111 ALA A O 1
ATOM 915 N N . ASP A 1 112 ? -19.393 -1.473 4.245 1.00 69.69 112 ASP A N 1
ATOM 916 C CA . ASP A 1 112 ? -17.953 -1.414 4.022 1.00 69.69 112 ASP A CA 1
ATOM 917 C C . ASP A 1 112 ? -17.596 0.008 3.536 1.00 69.69 112 ASP A C 1
ATOM 919 O O . ASP A 1 112 ? -18.257 0.561 2.650 1.00 69.69 112 ASP A O 1
ATOM 923 N N . GLU A 1 113 ? -16.592 0.633 4.154 1.00 87.19 113 GLU A N 1
ATOM 924 C CA . GLU A 1 113 ? -16.203 2.012 3.842 1.00 87.19 113 GLU A CA 1
ATOM 925 C C . GLU A 1 113 ? -15.182 2.007 2.703 1.00 87.19 113 GLU A C 1
ATOM 927 O O . GLU A 1 113 ? -14.074 1.493 2.859 1.00 87.19 113 GLU A O 1
ATOM 932 N N . TYR A 1 114 ? -15.558 2.566 1.552 1.00 93.75 114 TYR A N 1
ATOM 933 C CA . TYR A 1 114 ? -14.688 2.671 0.382 1.00 93.75 114 TYR A CA 1
ATOM 934 C C . TYR A 1 114 ? -13.809 3.922 0.471 1.00 93.75 114 TYR A C 1
ATOM 936 O O . TYR A 1 114 ? -14.317 5.039 0.568 1.00 93.75 114 TYR A O 1
ATOM 944 N N . ILE A 1 115 ? -12.493 3.731 0.404 1.00 95.81 115 ILE A N 1
ATOM 945 C CA . ILE A 1 115 ? -11.481 4.786 0.447 1.00 95.81 115 ILE A CA 1
ATOM 946 C C . ILE A 1 115 ? -10.769 4.831 -0.904 1.00 95.81 115 ILE A C 1
ATOM 948 O O . ILE A 1 115 ? -10.099 3.872 -1.291 1.00 95.81 115 ILE A O 1
ATOM 952 N N . ASP A 1 116 ? -10.895 5.960 -1.598 1.00 96.56 116 ASP A N 1
ATOM 953 C CA . ASP A 1 116 ? -10.363 6.178 -2.945 1.00 96.56 116 ASP A CA 1
ATOM 954 C C . ASP A 1 116 ? -9.386 7.357 -2.982 1.00 96.56 116 ASP A C 1
ATOM 956 O O . ASP A 1 116 ? -9.599 8.395 -2.350 1.00 96.56 116 ASP A O 1
ATOM 960 N N . GLY A 1 117 ? -8.319 7.196 -3.755 1.00 97.12 117 GLY A N 1
ATOM 961 C CA . GLY A 1 117 ? -7.249 8.161 -3.925 1.00 97.12 117 GLY A CA 1
ATOM 962 C C . GLY A 1 117 ? -5.972 7.703 -3.215 1.00 97.12 117 GLY A C 1
ATOM 963 O O . GLY A 1 117 ? -5.984 7.554 -1.993 1.00 97.12 117 GLY A O 1
ATOM 964 N N . PRO A 1 118 ? -4.827 7.582 -3.915 1.00 96.75 118 PRO A N 1
ATOM 965 C CA . PRO A 1 118 ? -3.602 7.017 -3.336 1.00 96.75 118 PRO A CA 1
ATOM 966 C C . PRO A 1 118 ? -3.109 7.724 -2.062 1.00 96.75 118 PRO A C 1
ATOM 968 O O . PRO A 1 118 ? -2.667 7.084 -1.107 1.00 96.75 118 PRO A O 1
ATOM 971 N N . LEU A 1 119 ? -3.232 9.054 -2.012 1.00 96.44 119 LEU A N 1
ATOM 972 C CA . LEU A 1 119 ? -2.886 9.835 -0.824 1.00 96.44 119 LEU A CA 1
ATOM 973 C C . LEU A 1 119 ? -3.898 9.634 0.313 1.00 96.44 119 LEU A C 1
ATOM 975 O O . LEU A 1 119 ? -3.504 9.575 1.474 1.00 96.44 119 LEU A O 1
ATOM 979 N N . VAL A 1 120 ? -5.187 9.516 -0.007 1.00 96.62 120 VAL A N 1
ATOM 980 C CA . VAL A 1 120 ? -6.248 9.286 0.985 1.00 96.62 120 VAL A CA 1
ATOM 981 C C . VAL A 1 120 ? -6.089 7.897 1.599 1.00 96.62 120 VAL A C 1
ATOM 983 O O . VAL A 1 120 ? -6.130 7.769 2.818 1.00 96.62 120 VAL A O 1
ATOM 986 N N . VAL A 1 121 ? -5.792 6.885 0.778 1.00 97.50 121 VAL A N 1
ATOM 987 C CA . VAL A 1 121 ? -5.443 5.530 1.224 1.00 97.50 121 VAL A CA 1
ATOM 988 C C . VAL A 1 121 ? -4.235 5.551 2.159 1.00 97.50 121 VAL A C 1
ATOM 990 O O . VAL A 1 121 ? -4.292 4.965 3.237 1.00 97.50 121 VAL A O 1
ATOM 993 N N . LEU A 1 122 ? -3.148 6.238 1.787 1.00 96.62 122 LEU A N 1
ATOM 994 C CA . LEU A 1 122 ? -1.974 6.362 2.655 1.00 96.62 122 LEU A CA 1
ATOM 995 C C . LEU A 1 122 ? -2.346 6.972 4.015 1.00 96.62 122 LEU A C 1
ATOM 997 O O . LEU A 1 122 ? -1.962 6.429 5.049 1.00 96.62 122 LEU A O 1
ATOM 1001 N N . LEU A 1 123 ? -3.077 8.090 4.016 1.00 95.00 123 LEU A N 1
ATOM 1002 C CA . LEU A 1 123 ? -3.492 8.759 5.249 1.00 95.00 123 LEU A CA 1
ATOM 1003 C C . LEU A 1 123 ? -4.366 7.847 6.110 1.00 95.00 123 LEU A C 1
ATOM 1005 O O . LEU A 1 123 ? -4.113 7.727 7.304 1.00 95.00 123 LEU A O 1
ATOM 1009 N N . GLU A 1 124 ? -5.334 7.160 5.508 1.00 95.12 124 GLU A N 1
ATOM 1010 C CA . GLU A 1 124 ? -6.208 6.220 6.208 1.00 95.12 124 GLU A CA 1
ATOM 1011 C C . GLU A 1 124 ? -5.415 5.091 6.873 1.00 95.12 124 GLU A C 1
ATOM 1013 O O . GLU A 1 124 ? -5.574 4.853 8.070 1.00 95.12 124 GLU A O 1
ATOM 1018 N N . LEU A 1 125 ? -4.504 4.443 6.136 1.00 94.88 125 LEU A N 1
ATOM 1019 C CA . LEU A 1 125 ? -3.686 3.347 6.661 1.00 94.88 125 LEU A CA 1
ATOM 1020 C C . LEU A 1 125 ? -2.756 3.800 7.795 1.00 94.88 125 LEU A C 1
ATOM 1022 O O . LEU A 1 125 ? -2.527 3.039 8.736 1.00 94.88 125 LEU A O 1
ATOM 1026 N N . MET A 1 126 ? -2.210 5.018 7.714 1.00 92.12 126 MET A N 1
ATOM 1027 C CA . MET A 1 126 ? -1.324 5.566 8.749 1.00 92.12 126 MET A CA 1
ATOM 1028 C C . MET A 1 126 ? -2.091 6.091 9.966 1.00 92.12 126 MET A C 1
ATOM 1030 O O . MET A 1 126 ? -1.571 6.019 11.075 1.00 92.12 126 MET A O 1
ATOM 1034 N N . ASN A 1 127 ? -3.332 6.555 9.794 1.00 89.69 127 ASN A N 1
ATOM 1035 C CA . ASN A 1 127 ? -4.196 6.993 10.894 1.00 89.69 127 ASN A CA 1
ATOM 1036 C C . ASN A 1 127 ? -4.660 5.837 11.792 1.00 89.69 127 ASN A C 1
ATOM 1038 O O . ASN A 1 127 ? -5.135 6.081 12.897 1.00 89.69 127 ASN A O 1
ATOM 1042 N N . GLN A 1 128 ? -4.465 4.587 11.364 1.00 86.75 128 GLN A N 1
ATOM 1043 C CA . GLN A 1 128 ? -4.651 3.401 12.205 1.00 86.75 128 GLN A CA 1
ATOM 1044 C C . GLN A 1 128 ? -3.445 3.118 13.121 1.00 86.75 128 GLN A C 1
ATOM 1046 O O . GLN A 1 128 ? -3.259 1.989 13.582 1.00 86.75 128 GLN A O 1
ATOM 1051 N N . SER A 1 129 ? -2.564 4.100 13.326 1.00 80.69 129 SER A N 1
ATOM 1052 C CA . SER A 1 129 ? -1.468 4.000 14.282 1.00 80.69 129 SER A CA 1
ATOM 1053 C C . SER A 1 129 ? -1.973 4.043 15.721 1.00 80.69 129 SER A C 1
ATOM 1055 O O . SER A 1 129 ? -2.940 4.733 16.037 1.00 80.69 129 SER A O 1
ATOM 1057 N N . THR A 1 130 ? -1.255 3.364 16.605 1.00 80.12 130 THR A N 1
ATOM 1058 C CA . THR A 1 130 ? -1.492 3.391 18.048 1.00 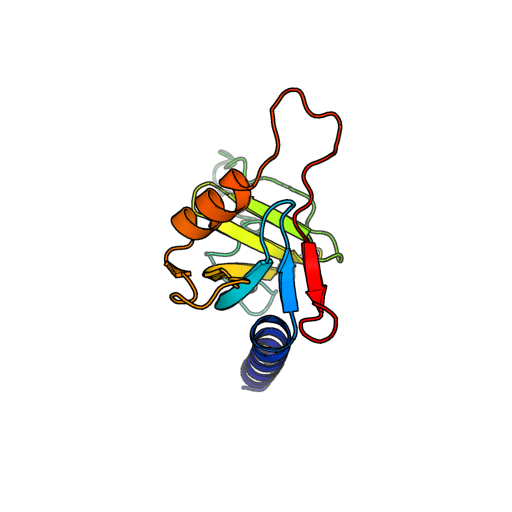80.12 130 THR A CA 1
ATOM 1059 C C . THR A 1 130 ? -1.001 4.704 18.674 1.00 80.12 130 THR A C 1
ATOM 1061 O O . THR A 1 130 ? -0.447 5.570 17.990 1.00 80.12 130 THR A O 1
ATOM 1064 N N . SER A 1 131 ? -1.192 4.873 19.986 1.00 84.12 131 SER A N 1
ATOM 1065 C CA . SER A 1 131 ? -0.723 6.061 20.704 1.00 84.12 131 SER A CA 1
ATOM 1066 C C . SER A 1 131 ? 0.785 6.256 20.528 1.00 84.12 131 SER A C 1
ATOM 1068 O O . SER A 1 131 ? 1.550 5.294 20.517 1.00 84.12 131 SER A O 1
ATOM 1070 N N . VAL A 1 132 ? 1.246 7.510 20.497 1.00 85.38 132 VAL A N 1
ATOM 1071 C CA . VAL A 1 132 ? 2.687 7.841 20.498 1.00 85.38 132 VAL A CA 1
ATOM 1072 C C . VAL A 1 132 ? 3.408 7.402 21.782 1.00 85.38 132 VAL A C 1
ATOM 1074 O O . VAL A 1 132 ? 4.635 7.438 21.842 1.00 85.38 132 VAL A O 1
ATOM 1077 N N . PHE A 1 133 ? 2.651 7.008 22.809 1.00 90.69 133 PHE A N 1
ATOM 1078 C CA . PHE A 1 133 ? 3.164 6.438 24.055 1.00 90.69 133 PHE A CA 1
ATOM 1079 C C . PHE A 1 133 ? 3.141 4.906 24.072 1.00 90.69 133 PHE A C 1
ATOM 1081 O O . PHE A 1 133 ? 3.696 4.308 24.996 1.00 90.69 133 PHE A O 1
ATOM 1088 N N . ASP A 1 134 ? 2.513 4.268 23.081 1.00 86.12 134 ASP A N 1
ATOM 1089 C CA . ASP A 1 134 ? 2.466 2.814 23.009 1.00 86.12 134 ASP A CA 1
ATOM 1090 C C . ASP A 1 134 ? 3.822 2.267 22.564 1.00 86.12 134 ASP A C 1
ATOM 1092 O O . ASP A 1 134 ? 4.455 2.749 21.625 1.00 86.12 134 ASP A O 1
ATOM 1096 N N . SER A 1 135 ? 4.279 1.226 23.258 1.00 83.69 135 SER A N 1
ATOM 1097 C CA . SER A 1 135 ? 5.545 0.550 22.964 1.00 83.69 135 SER A CA 1
ATOM 1098 C C . SER A 1 135 ? 5.421 -0.508 21.865 1.00 83.69 135 SER A C 1
ATOM 1100 O O . SER A 1 135 ? 6.434 -1.026 21.389 1.00 83.69 135 SER A O 1
ATOM 1102 N N . ALA A 1 136 ? 4.193 -0.848 21.461 1.00 84.69 136 ALA A N 1
ATOM 1103 C CA . ALA A 1 136 ? 3.944 -1.783 20.377 1.00 84.69 136 ALA A CA 1
ATOM 1104 C C . ALA A 1 136 ? 4.334 -1.148 19.029 1.00 84.69 136 ALA A C 1
ATOM 1106 O O . ALA A 1 136 ? 3.928 -0.023 18.738 1.00 84.69 136 ALA A O 1
ATOM 1107 N N . PRO A 1 137 ? 5.104 -1.847 18.177 1.00 84.56 137 PRO A N 1
ATOM 1108 C CA . PRO A 1 137 ? 5.451 -1.321 16.867 1.00 84.56 137 PRO A CA 1
ATOM 1109 C C . PRO A 1 137 ? 4.211 -1.260 15.972 1.00 84.56 137 PRO A C 1
ATOM 1111 O O . PRO A 1 137 ? 3.437 -2.217 15.906 1.00 84.56 137 PRO A O 1
ATOM 1114 N N . PHE A 1 138 ? 4.073 -0.175 15.210 1.00 88.19 138 PHE A N 1
ATOM 1115 C CA . PHE A 1 138 ? 3.106 -0.117 14.119 1.00 88.19 138 PHE A CA 1
ATOM 1116 C C . PHE A 1 138 ? 3.423 -1.196 13.075 1.00 88.19 138 PHE A C 1
ATOM 1118 O O . PHE A 1 138 ? 4.570 -1.350 12.646 1.00 88.19 138 PHE A O 1
ATOM 1125 N N . GLN A 1 139 ? 2.403 -1.947 12.659 1.00 91.44 139 GLN A N 1
ATOM 1126 C CA . GLN A 1 139 ? 2.538 -3.019 11.679 1.00 91.44 139 GLN A CA 1
ATOM 1127 C C . GLN A 1 139 ? 1.539 -2.825 10.544 1.00 91.44 139 GLN A C 1
ATOM 1129 O O . GLN A 1 139 ? 0.334 -2.886 10.762 1.00 91.44 139 GLN A O 1
ATOM 1134 N N . LEU A 1 140 ? 2.066 -2.672 9.329 1.00 94.62 140 LEU A N 1
ATOM 1135 C CA . LEU A 1 140 ? 1.306 -2.698 8.085 1.00 94.62 140 LEU A CA 1
ATOM 1136 C C . LEU A 1 140 ? 1.668 -3.972 7.322 1.00 94.62 140 LEU A C 1
ATOM 1138 O O . LEU A 1 140 ? 2.830 -4.169 6.954 1.00 94.62 140 LEU A O 1
ATOM 1142 N N . ARG A 1 141 ? 0.707 -4.871 7.112 1.00 95.19 141 ARG A N 1
ATOM 1143 C CA . ARG A 1 141 ? 0.977 -6.207 6.554 1.00 95.19 141 ARG A CA 1
ATOM 1144 C C . ARG A 1 141 ? -0.054 -6.606 5.516 1.00 95.19 141 ARG A C 1
ATOM 1146 O O . ARG A 1 141 ? -1.218 -6.256 5.650 1.00 95.19 141 ARG A O 1
ATOM 1153 N N . LEU A 1 142 ? 0.367 -7.411 4.544 1.00 95.00 142 LEU A N 1
ATOM 1154 C CA . LEU A 1 142 ? -0.561 -8.217 3.759 1.00 95.00 142 LEU A CA 1
ATOM 1155 C C . LEU A 1 142 ? -0.895 -9.494 4.534 1.00 95.00 142 LEU A C 1
ATOM 1157 O O . LEU A 1 142 ? 0.001 -10.162 5.054 1.00 95.00 142 LEU A O 1
ATOM 1161 N N . VAL A 1 143 ? -2.178 -9.825 4.612 1.00 95.12 143 VAL A N 1
ATOM 1162 C CA . VAL A 1 143 ? -2.698 -11.033 5.266 1.00 95.12 143 VAL A CA 1
ATOM 1163 C C . VAL A 1 143 ? -3.630 -11.775 4.312 1.00 95.12 143 VAL A C 1
ATOM 1165 O O . VAL A 1 143 ? -4.312 -11.147 3.510 1.00 95.12 143 VAL A O 1
ATOM 1168 N N . ASP A 1 144 ? -3.634 -13.107 4.368 1.00 93.44 144 ASP A N 1
ATOM 1169 C CA . ASP A 1 144 ? -4.486 -13.945 3.512 1.00 93.44 144 ASP A CA 1
ATOM 1170 C C . ASP A 1 144 ? -5.964 -13.757 3.887 1.00 93.44 144 ASP A C 1
ATOM 1172 O O . ASP A 1 144 ? -6.349 -13.983 5.038 1.00 93.44 144 ASP A O 1
ATOM 1176 N N . ALA A 1 145 ? -6.785 -13.385 2.906 1.00 86.38 145 ALA A N 1
ATOM 1177 C CA . ALA A 1 145 ? -8.211 -13.122 3.058 1.00 86.38 145 ALA A CA 1
ATOM 1178 C C . ALA A 1 145 ? -9.008 -14.341 3.551 1.00 86.38 145 ALA A C 1
ATOM 1180 O O . ALA A 1 145 ? -10.069 -14.179 4.145 1.00 86.38 145 ALA A O 1
ATOM 1181 N N . LYS A 1 146 ? -8.513 -15.570 3.346 1.00 78.31 146 LYS A N 1
ATOM 1182 C CA . LYS A 1 146 ? -9.152 -16.799 3.853 1.00 78.31 146 LYS A CA 1
ATOM 1183 C C . LYS A 1 146 ? -8.866 -17.067 5.331 1.00 78.31 146 LYS A C 1
ATOM 1185 O O . LYS A 1 146 ? -9.436 -18.000 5.895 1.00 78.31 146 LYS A O 1
ATOM 1190 N N . ARG A 1 147 ? -7.939 -16.324 5.941 1.00 57.91 147 ARG A N 1
ATOM 1191 C CA . ARG A 1 147 ? -7.498 -16.499 7.337 1.00 57.91 147 ARG A CA 1
ATOM 1192 C C . ARG A 1 147 ? -7.903 -15.339 8.252 1.00 57.91 147 ARG A C 1
ATOM 1194 O O . ARG A 1 147 ? -7.560 -15.379 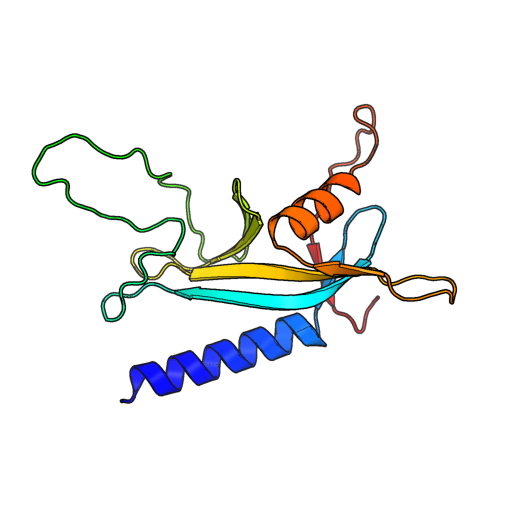9.433 1.00 57.91 147 ARG A O 1
ATOM 1201 N N . THR A 1 148 ? -8.587 -14.334 7.711 1.00 54.22 148 THR A N 1
ATOM 1202 C CA . THR A 1 148 ? -9.131 -13.161 8.414 1.00 54.22 148 THR A CA 1
ATOM 1203 C C . THR A 1 148 ? -10.639 -13.250 8.508 1.00 54.22 148 THR A C 1
ATOM 1205 O O . THR A 1 148 ? -11.169 -12.972 9.603 1.00 54.22 148 THR A O 1
#

Secondary structure (DSSP, 8-state):
-HHHHHHHHHHHHHHHHHHHHEEEE-SS-EEEEEEEEEEE-BTTB--TT-TT------TTS-----------SS-EEEEETTEEEEEE--TT--EEEEEEEEEE--SSSS--EEEESHHHHHHHHHHT---TT--SPP--EEEETT--

Radius of gyration: 17.42 Å; chains: 1; bounding box: 50×35×54 Å